Protein AF-A0A2M7K5R5-F1 (afdb_monomer_lite)

Radius of gyration: 15.77 Å; chains: 1; bounding box: 29×31×38 Å

Structure (mmCIF, N/CA/C/O backbone):
data_AF-A0A2M7K5R5-F1
#
_entry.id   AF-A0A2M7K5R5-F1
#
loop_
_atom_site.group_PDB
_atom_site.id
_atom_site.type_symbol
_atom_site.label_atom_id
_atom_site.label_alt_id
_atom_site.label_comp_id
_atom_site.label_asym_id
_atom_site.label_entity_id
_atom_site.label_seq_id
_atom_site.pdbx_PDB_ins_code
_atom_site.Cartn_x
_atom_site.Cartn_y
_atom_site.Cartn_z
_atom_site.occupancy
_atom_site.B_iso_or_equiv
_atom_site.auth_seq_id
_atom_site.auth_comp_id
_atom_site.auth_asym_id
_atom_site.auth_atom_id
_atom_site.pdbx_PDB_model_num
ATOM 1 N N . PRO A 1 1 ? -17.807 -11.595 -3.867 1.00 55.66 1 PRO A N 1
ATOM 2 C CA . PRO A 1 1 ? -18.003 -12.551 -4.992 1.00 55.66 1 PRO A CA 1
ATOM 3 C C . PRO A 1 1 ? -17.483 -13.960 -4.646 1.00 55.66 1 PRO A C 1
ATOM 5 O O . PRO A 1 1 ? -16.484 -14.047 -3.935 1.00 55.66 1 PRO A O 1
ATOM 8 N N . PRO A 1 2 ? -18.104 -15.051 -5.135 1.00 68.06 2 PRO A N 1
ATOM 9 C CA . PRO A 1 2 ? -17.745 -16.429 -4.770 1.00 68.06 2 PRO A CA 1
ATOM 10 C C . PRO A 1 2 ? -16.253 -16.756 -4.945 1.00 68.06 2 PRO A C 1
ATOM 12 O O . PRO A 1 2 ? -15.647 -17.346 -4.061 1.00 68.06 2 PRO A O 1
ATOM 15 N N . ARG A 1 3 ? -15.618 -16.265 -6.021 1.00 69.31 3 ARG A N 1
ATOM 16 C CA . ARG A 1 3 ? -14.180 -16.473 -6.297 1.00 69.31 3 ARG A CA 1
ATOM 17 C C . ARG A 1 3 ? -13.237 -15.834 -5.273 1.00 69.31 3 ARG A C 1
ATOM 19 O O . ARG A 1 3 ? -12.177 -16.388 -5.008 1.00 69.31 3 ARG A O 1
ATOM 26 N N . TYR A 1 4 ? -13.623 -14.709 -4.669 1.00 68.69 4 TYR A N 1
ATOM 27 C CA . TYR A 1 4 ? -12.808 -14.056 -3.639 1.00 68.69 4 TYR A CA 1
ATOM 28 C C . TYR A 1 4 ? -12.697 -14.925 -2.383 1.00 68.69 4 TYR A C 1
ATOM 30 O O . TYR A 1 4 ? -11.610 -15.058 -1.833 1.00 68.69 4 TYR A O 1
ATOM 38 N N . ARG A 1 5 ? -13.791 -15.593 -1.984 1.00 76.44 5 ARG A N 1
ATOM 39 C CA . ARG A 1 5 ? -13.800 -16.480 -0.809 1.00 76.44 5 ARG A CA 1
ATOM 40 C C . ARG A 1 5 ? -12.822 -17.651 -0.950 1.00 76.44 5 ARG A C 1
ATOM 42 O O . ARG A 1 5 ? -12.254 -18.068 0.047 1.00 76.44 5 ARG A O 1
ATOM 49 N N . TYR A 1 6 ? -12.592 -18.138 -2.171 1.00 80.88 6 TYR A N 1
ATOM 50 C CA . TYR A 1 6 ? -11.602 -19.187 -2.434 1.00 80.88 6 TYR A CA 1
ATOM 51 C C . TYR A 1 6 ? -10.163 -18.665 -2.468 1.00 80.88 6 TYR A C 1
ATOM 53 O O . TYR A 1 6 ? -9.258 -19.377 -2.059 1.00 80.88 6 TYR A O 1
ATOM 61 N N . MET A 1 7 ? -9.936 -17.441 -2.954 1.00 78.94 7 MET A N 1
ATOM 62 C CA . MET A 1 7 ? -8.589 -16.864 -3.060 1.00 78.94 7 MET A CA 1
ATOM 63 C C . MET A 1 7 ? -8.071 -16.344 -1.715 1.00 78.94 7 MET A C 1
ATOM 65 O O . MET A 1 7 ? -6.880 -16.438 -1.434 1.00 78.94 7 MET A O 1
ATOM 69 N N . PHE A 1 8 ? -8.969 -15.820 -0.881 1.00 82.25 8 PHE A N 1
ATOM 70 C CA . PHE A 1 8 ? -8.634 -15.131 0.362 1.00 82.25 8 PHE A CA 1
ATOM 71 C C . PHE A 1 8 ? -7.764 -15.954 1.337 1.00 82.25 8 PHE A C 1
ATOM 73 O O . PHE A 1 8 ? -6.746 -15.421 1.777 1.00 82.25 8 PHE A O 1
ATOM 80 N N . PRO A 1 9 ? -8.037 -17.248 1.615 1.00 86.19 9 PRO A N 1
ATOM 81 C CA . PRO A 1 9 ? -7.161 -18.054 2.470 1.00 86.19 9 PRO A CA 1
ATOM 82 C C . PRO A 1 9 ? -5.722 -18.149 1.948 1.00 86.19 9 PRO A C 1
ATOM 84 O O . PRO A 1 9 ? -4.776 -18.054 2.724 1.00 86.19 9 PRO A O 1
ATOM 87 N N . PHE A 1 10 ? -5.533 -18.266 0.630 1.00 86.31 10 PHE A N 1
ATOM 88 C CA . PHE A 1 10 ? -4.198 -18.319 0.027 1.00 86.31 10 PHE A CA 1
ATOM 89 C C . PHE A 1 10 ? -3.469 -16.975 0.087 1.00 86.31 10 PHE A C 1
ATOM 91 O O . PHE A 1 10 ? -2.242 -16.958 0.169 1.00 86.31 10 PHE A O 1
ATOM 98 N N . MET A 1 11 ? -4.205 -15.858 0.073 1.00 83.56 11 MET A N 1
ATOM 99 C CA . MET A 1 11 ? -3.618 -14.530 0.277 1.00 83.56 11 MET A CA 1
ATOM 100 C C . MET A 1 11 ? -3.046 -14.383 1.687 1.00 83.56 11 MET A C 1
ATOM 102 O O . MET A 1 11 ? -1.979 -13.795 1.843 1.00 83.56 11 MET A O 1
ATOM 106 N N . ILE A 1 12 ? -3.745 -14.930 2.689 1.00 85.31 12 ILE A N 1
ATOM 107 C CA . ILE A 1 12 ? -3.300 -14.931 4.088 1.00 85.31 12 ILE A CA 1
ATOM 108 C C . ILE A 1 12 ? -2.091 -15.852 4.254 1.00 85.31 12 ILE A C 1
ATOM 110 O O . ILE A 1 12 ? -1.045 -15.408 4.710 1.00 85.31 12 ILE A O 1
ATOM 114 N N . VAL A 1 13 ? -2.209 -17.120 3.843 1.00 86.38 13 VAL A N 1
ATOM 115 C CA . VAL A 1 13 ? -1.129 -18.116 3.991 1.00 86.38 13 VAL A CA 1
ATOM 116 C C . VAL A 1 13 ? 0.135 -17.693 3.242 1.00 86.38 13 VAL A C 1
ATOM 118 O O . VAL A 1 13 ? 1.243 -17.930 3.710 1.00 86.38 13 VAL A O 1
ATOM 121 N N . GLY A 1 14 ? -0.021 -17.062 2.078 1.00 83.00 14 GLY A N 1
ATOM 122 C CA . GLY A 1 14 ? 1.097 -16.574 1.280 1.00 83.00 14 GLY A CA 1
ATOM 123 C C . GLY A 1 14 ? 1.634 -15.201 1.687 1.00 83.00 14 GLY A C 1
ATOM 12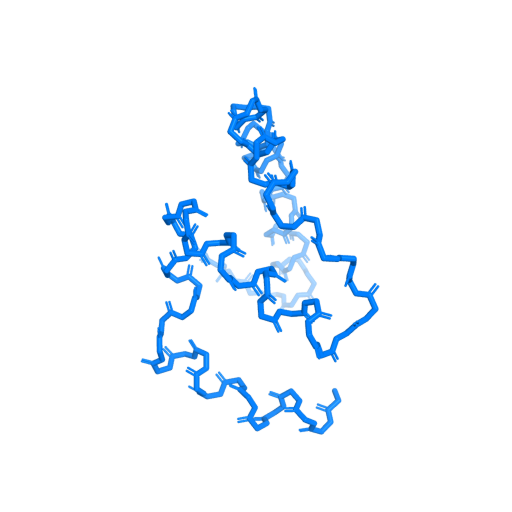4 O O . GLY A 1 14 ? 2.484 -14.692 0.960 1.00 83.00 14 GLY A O 1
ATOM 125 N N . ASP A 1 15 ? 1.106 -14.581 2.749 1.00 83.75 15 ASP A N 1
ATOM 126 C CA . ASP A 1 15 ? 1.435 -13.219 3.195 1.00 83.75 15 ASP A CA 1
ATOM 127 C C . ASP A 1 15 ? 1.484 -12.202 2.040 1.00 83.75 15 ASP A C 1
ATOM 129 O O . ASP A 1 15 ? 2.450 -11.461 1.837 1.00 83.75 15 ASP A O 1
ATOM 133 N N . TRP A 1 16 ? 0.444 -12.198 1.200 1.00 85.50 16 TRP A N 1
ATOM 134 C CA . TRP A 1 16 ? 0.452 -11.358 -0.001 1.00 85.50 16 TRP A CA 1
ATOM 135 C C . TRP A 1 16 ? 0.526 -9.880 0.376 1.00 85.50 16 TRP A C 1
ATOM 137 O O . TRP A 1 16 ? 1.294 -9.141 -0.233 1.00 85.50 16 TRP A O 1
ATOM 147 N N . LEU A 1 17 ? -0.209 -9.473 1.415 1.00 83.19 17 LEU A N 1
ATOM 148 C CA . LEU A 1 17 ? -0.185 -8.100 1.914 1.00 83.19 17 LEU A CA 1
ATOM 149 C C . LEU A 1 17 ? 1.188 -7.731 2.490 1.00 83.19 17 LEU A C 1
ATOM 151 O O . LEU A 1 17 ? 1.721 -6.684 2.129 1.00 83.19 17 LEU A O 1
ATOM 155 N N . GLY A 1 18 ? 1.808 -8.593 3.303 1.00 84.38 18 GLY A N 1
ATOM 156 C CA . GLY A 1 18 ? 3.153 -8.341 3.820 1.00 84.38 18 GLY A CA 1
ATOM 157 C C . GLY A 1 18 ? 4.216 -8.325 2.724 1.00 84.38 18 GLY A C 1
ATOM 158 O O . GLY A 1 18 ? 5.212 -7.610 2.845 1.00 84.38 18 GLY A O 1
ATOM 159 N N . SER A 1 19 ? 3.994 -9.023 1.606 1.00 86.06 19 SER A N 1
ATOM 160 C CA . SER A 1 19 ? 4.888 -8.964 0.447 1.00 86.06 19 SER A CA 1
ATOM 161 C C . SER A 1 19 ? 4.878 -7.601 -0.257 1.00 86.06 19 SER A C 1
ATOM 163 O O . SER A 1 19 ? 5.902 -7.219 -0.825 1.00 86.06 19 SER A O 1
ATOM 165 N N . TYR A 1 20 ? 3.784 -6.833 -0.171 1.00 83.69 20 TYR A N 1
ATOM 166 C CA . TYR A 1 20 ? 3.639 -5.531 -0.842 1.00 83.69 20 TYR A CA 1
ATOM 167 C C . TYR A 1 20 ? 4.520 -4.426 -0.251 1.00 83.69 20 TYR A C 1
ATOM 169 O O . TYR A 1 20 ? 4.721 -3.397 -0.893 1.00 83.69 20 TYR A O 1
ATOM 177 N N . LYS A 1 21 ? 5.135 -4.657 0.918 1.00 86.06 21 LYS A N 1
ATOM 178 C CA . LYS A 1 21 ? 6.190 -3.776 1.450 1.00 86.06 21 LYS A CA 1
ATOM 179 C C . LYS A 1 21 ? 7.403 -3.673 0.517 1.00 86.06 21 LYS A C 1
ATOM 181 O O . LYS A 1 21 ? 8.211 -2.762 0.641 1.00 86.06 21 LYS A O 1
ATOM 186 N N . ILE A 1 22 ? 7.562 -4.632 -0.398 1.00 90.88 22 ILE A N 1
ATOM 187 C CA . ILE A 1 22 ? 8.619 -4.641 -1.405 1.00 90.88 22 ILE A CA 1
ATOM 188 C C . ILE A 1 22 ? 8.016 -4.162 -2.726 1.00 90.88 22 ILE A C 1
ATOM 190 O O . ILE A 1 22 ? 7.211 -4.868 -3.331 1.00 90.88 22 ILE A O 1
ATOM 194 N N . ILE A 1 23 ? 8.470 -3.012 -3.231 1.00 88.81 23 ILE A N 1
ATOM 195 C CA . ILE A 1 23 ? 7.953 -2.388 -4.466 1.00 88.81 23 ILE A CA 1
ATOM 196 C C . ILE A 1 23 ? 7.917 -3.369 -5.652 1.00 88.81 23 ILE A C 1
ATOM 198 O O . ILE A 1 23 ? 6.915 -3.462 -6.357 1.00 88.81 23 ILE A O 1
ATOM 202 N N . ASN A 1 24 ? 8.962 -4.181 -5.832 1.00 88.44 24 ASN A N 1
ATOM 203 C CA . ASN A 1 24 ? 9.013 -5.178 -6.910 1.00 88.44 24 ASN A CA 1
ATOM 204 C C . ASN A 1 24 ? 7.966 -6.298 -6.757 1.00 88.44 24 ASN A C 1
ATOM 206 O O . ASN A 1 24 ? 7.533 -6.887 -7.743 1.00 88.44 24 ASN A O 1
ATOM 210 N N . LYS A 1 25 ? 7.549 -6.624 -5.528 1.00 88.69 25 LYS A N 1
ATOM 211 C CA . LYS A 1 25 ? 6.466 -7.590 -5.289 1.00 88.69 25 LYS A CA 1
ATOM 212 C C . LYS A 1 25 ? 5.102 -6.969 -5.587 1.00 88.69 25 LYS A C 1
ATOM 214 O O . LYS A 1 25 ? 4.238 -7.666 -6.116 1.00 88.69 25 LYS A O 1
ATOM 219 N N . THR A 1 26 ? 4.938 -5.675 -5.322 1.00 88.38 26 THR A N 1
ATOM 220 C CA . THR A 1 26 ? 3.751 -4.901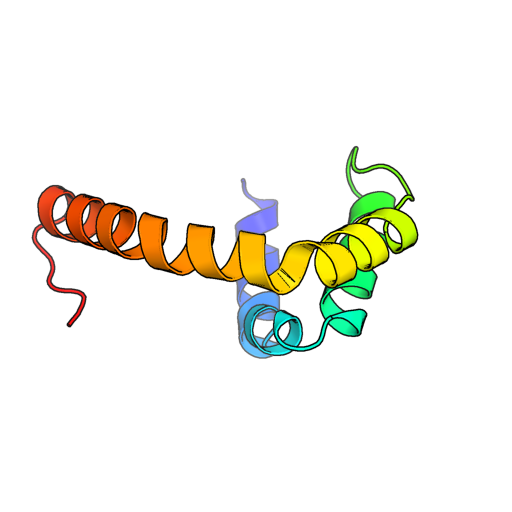 -5.711 1.00 88.38 26 THR A CA 1
ATOM 221 C C . THR A 1 26 ? 3.619 -4.816 -7.232 1.00 88.38 26 THR A C 1
ATOM 223 O O . THR A 1 26 ? 2.554 -5.120 -7.767 1.00 88.38 26 THR A O 1
ATOM 226 N N . GLU A 1 27 ? 4.705 -4.519 -7.952 1.00 92.88 27 GLU A N 1
ATOM 227 C CA . GLU A 1 27 ? 4.736 -4.558 -9.424 1.00 92.88 27 GLU A CA 1
ATOM 228 C C . GLU A 1 27 ? 4.347 -5.945 -9.957 1.00 92.88 27 GLU A C 1
ATOM 230 O O . GLU A 1 27 ? 3.453 -6.058 -10.798 1.00 92.88 27 GLU A O 1
ATOM 235 N N . LEU A 1 28 ? 4.924 -7.013 -9.394 1.00 89.81 28 LEU A N 1
ATOM 236 C CA . LEU A 1 28 ? 4.606 -8.385 -9.787 1.00 89.81 28 LEU A CA 1
ATOM 237 C C . LEU A 1 28 ? 3.124 -8.726 -9.564 1.00 89.81 28 LEU A C 1
ATOM 239 O O . LEU A 1 28 ? 2.528 -9.452 -10.365 1.00 89.81 28 LEU A O 1
ATOM 243 N N . ALA A 1 29 ? 2.519 -8.232 -8.482 1.00 88.19 29 ALA A N 1
ATOM 244 C CA . ALA A 1 29 ? 1.096 -8.412 -8.222 1.00 88.19 29 ALA A CA 1
ATOM 245 C C . ALA A 1 29 ? 0.243 -7.716 -9.296 1.00 88.19 29 ALA A C 1
ATOM 247 O O . ALA A 1 29 ? -0.640 -8.358 -9.871 1.00 88.19 29 ALA A O 1
ATOM 248 N N . LEU A 1 30 ? 0.563 -6.464 -9.644 1.00 89.62 30 LEU A N 1
ATOM 249 C CA . LEU A 1 30 ? -0.103 -5.722 -10.721 1.00 89.62 30 LEU A CA 1
ATOM 250 C C . LEU A 1 30 ? 0.054 -6.429 -12.078 1.00 89.62 30 LEU A C 1
ATOM 252 O O . LEU A 1 30 ? -0.929 -6.625 -12.792 1.00 89.62 30 LEU A O 1
ATOM 256 N N . SER A 1 31 ? 1.256 -6.915 -12.389 1.00 91.50 31 SER A N 1
ATOM 257 C CA . SER A 1 31 ? 1.547 -7.693 -13.602 1.00 91.50 31 SER A CA 1
ATOM 258 C C . SER A 1 31 ? 0.752 -9.007 -13.673 1.00 91.50 31 SER A C 1
ATOM 260 O O . SER A 1 31 ? 0.311 -9.447 -14.735 1.00 91.50 31 SER A O 1
ATOM 262 N N . ARG A 1 32 ? 0.523 -9.672 -12.535 1.00 89.19 32 ARG A N 1
ATOM 263 C CA . ARG A 1 32 ? -0.322 -10.878 -12.472 1.00 89.19 32 ARG A CA 1
ATOM 264 C C . ARG A 1 32 ? -1.806 -10.553 -12.608 1.00 89.19 32 ARG A C 1
ATOM 266 O O . ARG A 1 32 ? -2.544 -11.364 -13.170 1.00 89.19 32 ARG A O 1
ATOM 273 N N . MET A 1 33 ? -2.238 -9.406 -12.089 1.00 86.44 33 MET A N 1
ATOM 274 C CA . MET A 1 33 ? -3.621 -8.948 -12.179 1.00 86.44 33 MET A CA 1
ATOM 275 C C . MET A 1 33 ? -4.001 -8.554 -13.604 1.00 86.44 33 MET A C 1
ATOM 277 O O . MET A 1 33 ? -5.060 -8.982 -14.053 1.00 86.44 33 MET A O 1
ATOM 281 N N . SER A 1 34 ? -3.139 -7.846 -14.339 1.00 91.25 34 SER A N 1
ATOM 282 C CA . SER A 1 34 ? -3.405 -7.454 -15.736 1.00 91.25 34 SER A CA 1
ATOM 283 C C . SER A 1 34 ? -3.669 -8.645 -16.661 1.00 91.25 34 SER A C 1
ATOM 285 O O . SER A 1 34 ? -4.434 -8.549 -17.612 1.00 91.25 34 SER A O 1
ATOM 287 N N . LYS A 1 35 ? -3.132 -9.826 -16.332 1.00 89.38 35 LYS A N 1
ATOM 288 C CA . LYS A 1 35 ? -3.409 -11.080 -17.057 1.00 89.38 35 LYS A CA 1
ATOM 289 C C . LYS A 1 35 ? -4.811 -11.651 -16.817 1.00 89.38 35 LYS A C 1
ATOM 291 O O . LYS A 1 35 ? -5.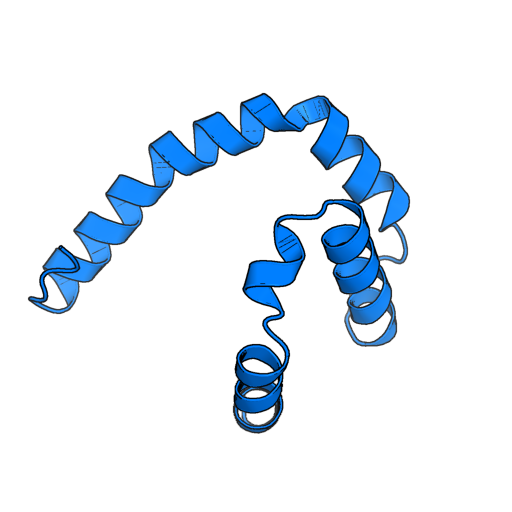195 -12.610 -17.482 1.00 89.38 35 LYS A O 1
ATOM 296 N N . ARG A 1 36 ? -5.535 -11.171 -15.803 1.00 86.44 36 ARG A N 1
ATOM 297 C CA . ARG A 1 36 ? -6.784 -11.780 -15.305 1.00 86.44 36 ARG A CA 1
ATOM 298 C C . ARG A 1 36 ? -7.925 -10.779 -15.113 1.00 86.44 36 ARG A C 1
ATOM 300 O O . ARG A 1 36 ? -9.032 -11.203 -14.786 1.00 86.44 36 ARG A O 1
ATOM 307 N N . THR A 1 37 ? -7.670 -9.485 -15.275 1.00 85.81 37 THR A N 1
ATOM 308 C CA . THR A 1 37 ? -8.637 -8.396 -15.084 1.00 85.81 37 THR A CA 1
ATOM 309 C C . THR A 1 37 ? -8.531 -7.385 -16.226 1.00 85.81 37 THR A C 1
ATOM 311 O O . THR A 1 37 ? -7.722 -7.545 -17.131 1.00 85.81 37 THR A O 1
ATOM 314 N N . SER A 1 38 ? -9.340 -6.325 -16.184 1.00 90.06 38 SER A N 1
ATOM 315 C CA . SER A 1 38 ? -9.258 -5.195 -17.118 1.00 90.06 38 SER A CA 1
ATOM 316 C C . SER A 1 38 ? -8.083 -4.243 -16.842 1.00 90.06 38 SER A C 1
ATOM 318 O O . SER A 1 38 ? -8.020 -3.173 -17.442 1.00 90.06 38 SER A O 1
ATOM 320 N N . LEU A 1 39 ? -7.193 -4.575 -15.900 1.00 89.25 39 LEU A N 1
ATOM 321 C CA . LEU A 1 39 ? -6.031 -3.750 -15.583 1.00 89.25 39 LEU A CA 1
ATOM 322 C C . LEU A 1 39 ? -5.062 -3.744 -16.784 1.00 89.25 39 LEU A C 1
ATOM 324 O O . LEU A 1 39 ? -4.738 -4.821 -17.289 1.00 89.25 39 LEU A O 1
ATOM 328 N N . PRO A 1 40 ? -4.573 -2.575 -17.234 1.00 90.19 40 PRO A N 1
ATOM 329 C CA . PRO A 1 40 ? -3.645 -2.509 -18.357 1.00 90.19 40 PRO A CA 1
ATOM 330 C C . PRO A 1 40 ? -2.285 -3.150 -18.009 1.00 90.19 40 PRO A C 1
ATOM 332 O O . PRO A 1 40 ? -1.898 -3.179 -16.835 1.00 90.19 40 PRO A O 1
ATOM 335 N N . PRO A 1 41 ? -1.526 -3.652 -19.003 1.00 89.81 41 PRO A N 1
ATOM 336 C CA . PRO A 1 41 ? -0.217 -4.283 -18.808 1.00 89.81 41 PRO A CA 1
ATOM 337 C C . PRO A 1 41 ? 0.914 -3.263 -18.552 1.00 89.81 41 PRO A C 1
ATOM 339 O O . PRO A 1 41 ? 2.026 -3.423 -19.039 1.00 89.81 41 PRO A O 1
ATOM 342 N N . GLU A 1 42 ? 0.640 -2.234 -17.750 1.00 93.25 42 GLU A N 1
ATOM 343 C CA . GLU A 1 42 ? 1.513 -1.076 -17.501 1.00 93.25 42 GLU A CA 1
ATOM 344 C C . GLU A 1 42 ? 2.105 -1.101 -16.078 1.00 93.25 42 GLU A C 1
ATOM 346 O O . GLU A 1 42 ? 2.276 -0.072 -15.422 1.00 93.25 42 GLU A O 1
ATOM 351 N N . SER A 1 43 ? 2.399 -2.296 -15.552 1.00 89.69 43 SER A N 1
ATOM 352 C CA . SER A 1 43 ? 2.892 -2.467 -14.175 1.00 89.69 43 SER A CA 1
ATOM 353 C C . SER A 1 43 ? 4.230 -1.759 -13.936 1.00 89.69 43 SER A C 1
ATOM 355 O O . SER A 1 43 ? 4.442 -1.202 -12.860 1.00 89.69 43 SER A O 1
ATOM 357 N N . ASN A 1 44 ? 5.092 -1.690 -14.955 1.00 91.00 44 ASN A N 1
ATOM 358 C CA . ASN A 1 44 ? 6.335 -0.920 -14.903 1.00 91.00 44 ASN A CA 1
ATOM 359 C C . ASN A 1 44 ? 6.075 0.579 -14.731 1.00 91.00 44 ASN A C 1
ATOM 361 O O . ASN A 1 44 ? 6.679 1.198 -13.861 1.00 91.00 44 ASN A O 1
ATOM 365 N N . PHE A 1 45 ? 5.147 1.150 -15.504 1.00 93.38 45 PHE A N 1
ATOM 366 C CA . PHE A 1 45 ? 4.773 2.558 -15.368 1.00 93.38 45 PHE A CA 1
ATOM 367 C C . PHE A 1 45 ? 4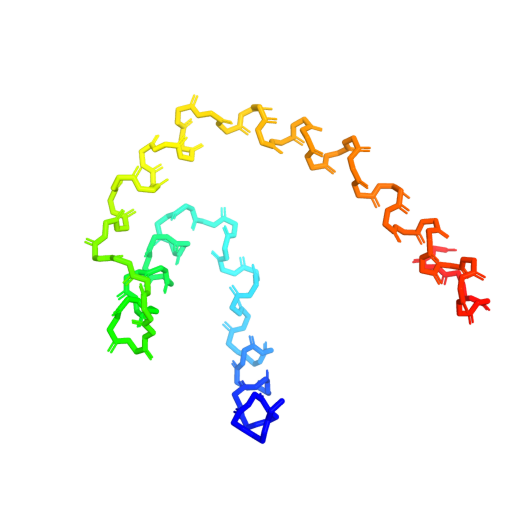.198 2.853 -13.975 1.00 93.38 45 PHE A C 1
ATOM 369 O O . PHE A 1 45 ? 4.567 3.844 -13.341 1.00 93.38 45 PHE A O 1
ATOM 376 N N . ALA A 1 46 ? 3.353 1.957 -13.454 1.00 91.12 46 ALA A N 1
ATOM 377 C CA . ALA A 1 46 ? 2.813 2.073 -12.102 1.00 91.12 46 ALA A CA 1
ATOM 378 C C . ALA A 1 46 ? 3.915 2.027 -11.029 1.00 91.12 46 ALA A C 1
ATOM 380 O O . ALA A 1 46 ? 3.886 2.814 -10.085 1.00 91.12 46 ALA A O 1
ATOM 381 N N . LYS A 1 47 ? 4.912 1.147 -11.190 1.00 93.19 47 LYS A N 1
ATOM 382 C CA . LYS A 1 47 ? 6.074 1.047 -10.296 1.00 93.19 47 LYS A CA 1
ATOM 383 C C . LYS A 1 47 ? 6.893 2.342 -10.288 1.00 93.19 47 LYS A C 1
ATOM 385 O O . LYS A 1 47 ? 7.192 2.852 -9.213 1.00 93.19 47 LYS A O 1
ATOM 390 N N . GLU A 1 48 ? 7.233 2.886 -11.456 1.00 95.62 48 GLU A N 1
ATOM 391 C CA . GLU A 1 48 ? 7.997 4.143 -11.546 1.00 95.62 48 GLU A CA 1
ATOM 392 C C . GLU A 1 48 ? 7.215 5.328 -10.959 1.00 95.62 48 GLU A C 1
ATOM 394 O O . GLU A 1 48 ? 7.771 6.143 -10.221 1.00 95.62 48 GLU A O 1
ATOM 399 N N . THR A 1 49 ? 5.903 5.385 -11.209 1.00 94.75 49 THR A N 1
ATOM 400 C CA . THR A 1 49 ? 5.012 6.392 -10.612 1.00 94.75 49 THR A CA 1
ATOM 401 C C . THR A 1 49 ? 4.984 6.286 -9.086 1.00 94.75 49 THR A C 1
ATOM 403 O O . THR A 1 49 ? 5.085 7.309 -8.404 1.00 94.75 49 THR A O 1
ATOM 406 N N . LEU A 1 50 ? 4.892 5.064 -8.546 1.00 92.44 50 LEU A N 1
ATOM 407 C CA . LEU A 1 50 ? 4.922 4.802 -7.106 1.00 92.44 50 LEU A CA 1
ATOM 408 C C . LEU A 1 50 ? 6.246 5.243 -6.477 1.00 92.44 50 LEU A C 1
ATOM 410 O O . LEU A 1 50 ? 6.221 5.901 -5.445 1.00 92.44 50 LEU A O 1
ATOM 414 N N . ILE A 1 51 ? 7.385 4.914 -7.094 1.00 94.62 51 ILE A N 1
ATOM 415 C CA . ILE A 1 51 ? 8.711 5.314 -6.594 1.00 94.62 51 ILE A CA 1
ATOM 416 C C . ILE A 1 51 ? 8.851 6.839 -6.612 1.00 94.62 51 ILE A C 1
ATOM 418 O O . ILE A 1 51 ? 9.253 7.433 -5.616 1.00 94.62 51 ILE A O 1
ATOM 422 N N . THR A 1 52 ? 8.478 7.473 -7.725 1.00 97.69 52 THR A N 1
ATOM 423 C CA . THR A 1 52 ? 8.611 8.926 -7.916 1.00 97.69 52 THR A CA 1
ATOM 424 C C . THR A 1 52 ? 7.794 9.714 -6.892 1.00 97.69 52 THR A C 1
ATOM 426 O O . THR A 1 52 ? 8.223 10.770 -6.437 1.00 97.69 52 THR A O 1
ATOM 429 N N . ASN A 1 53 ? 6.630 9.191 -6.502 1.00 96.62 53 ASN A N 1
ATOM 430 C CA . ASN A 1 53 ? 5.684 9.873 -5.621 1.00 96.62 53 ASN A CA 1
ATOM 431 C C . ASN A 1 53 ? 5.536 9.179 -4.259 1.00 96.62 53 ASN A C 1
ATOM 433 O O . ASN A 1 53 ? 4.529 9.384 -3.584 1.00 96.62 53 ASN A O 1
ATOM 437 N N . TYR A 1 54 ? 6.506 8.357 -3.843 1.00 93.56 54 TYR A N 1
ATOM 438 C CA . TYR A 1 54 ? 6.353 7.507 -2.657 1.00 93.56 54 TYR A CA 1
ATOM 439 C C . TYR A 1 54 ? 5.989 8.320 -1.409 1.00 93.56 54 TYR A C 1
ATOM 441 O O . TYR A 1 54 ? 4.982 8.039 -0.769 1.00 93.56 54 TYR A O 1
ATOM 449 N N . ASN A 1 55 ? 6.735 9.395 -1.136 1.00 96.69 55 ASN A N 1
ATOM 450 C CA . ASN A 1 55 ? 6.489 10.272 0.014 1.00 96.69 55 ASN A CA 1
ATOM 451 C C . ASN A 1 55 ? 5.104 10.939 -0.037 1.00 96.69 55 ASN A C 1
ATOM 453 O O . ASN A 1 55 ? 4.484 11.165 0.995 1.00 96.69 55 ASN A O 1
ATOM 457 N N . LEU A 1 56 ? 4.600 11.253 -1.236 1.00 97.00 56 LEU A N 1
ATOM 458 C CA . LEU A 1 56 ? 3.267 11.833 -1.398 1.00 97.00 56 LEU A CA 1
ATOM 459 C C . LEU A 1 56 ? 2.184 10.821 -1.009 1.00 97.00 56 LEU A C 1
ATOM 461 O O . LEU A 1 56 ? 1.278 11.150 -0.247 1.00 97.00 56 LEU A O 1
ATOM 465 N N . TYR A 1 57 ? 2.292 9.589 -1.511 1.00 93.94 57 TYR A N 1
ATOM 466 C CA . TYR A 1 57 ? 1.359 8.519 -1.166 1.0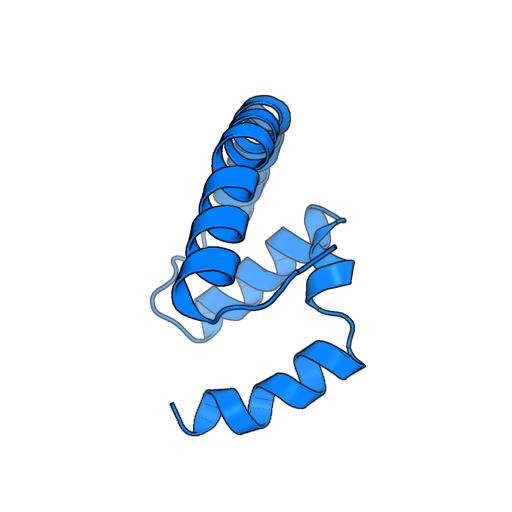0 93.94 57 TYR A CA 1
ATOM 467 C C . TYR A 1 57 ? 1.448 8.125 0.306 1.00 93.94 57 TYR A C 1
ATOM 469 O O . TYR A 1 57 ? 0.422 7.831 0.912 1.00 93.94 57 TYR A O 1
ATOM 477 N N . GLU A 1 58 ? 2.649 8.140 0.881 1.00 94.44 58 GLU A N 1
ATOM 478 C CA . GLU A 1 58 ? 2.870 7.889 2.303 1.00 94.44 58 GLU A CA 1
ATOM 479 C C . GLU A 1 58 ? 2.163 8.938 3.168 1.00 94.44 58 GLU A C 1
ATOM 481 O O . GLU A 1 58 ? 1.395 8.573 4.056 1.00 94.44 58 GLU A O 1
ATOM 486 N N . ASN A 1 59 ? 2.327 10.226 2.854 1.00 97.44 59 ASN A N 1
ATOM 487 C CA . ASN A 1 59 ? 1.622 11.300 3.555 1.00 97.44 59 ASN A CA 1
ATOM 488 C C . ASN A 1 59 ? 0.103 11.133 3.440 1.00 97.44 59 ASN A C 1
ATOM 490 O O . ASN A 1 59 ? -0.591 11.110 4.450 1.00 97.44 59 ASN A O 1
ATOM 494 N N . TYR A 1 60 ? -0.414 10.904 2.229 1.00 96.56 60 TYR A N 1
ATOM 495 C CA . TYR A 1 60 ? -1.845 10.656 2.037 1.00 96.56 60 TYR A CA 1
ATOM 496 C C . TYR A 1 60 ? -2.352 9.444 2.815 1.00 96.56 60 TYR A C 1
ATOM 498 O O . TYR A 1 60 ? -3.472 9.466 3.321 1.00 96.56 60 TYR A O 1
ATOM 506 N N . PHE A 1 61 ? -1.548 8.387 2.924 1.00 94.56 61 PHE A N 1
ATOM 507 C CA . PHE A 1 61 ? -1.906 7.216 3.708 1.00 94.56 61 PHE A CA 1
ATOM 508 C C . PHE A 1 61 ? -2.027 7.563 5.194 1.00 94.56 61 PHE A C 1
ATOM 510 O O . PHE A 1 61 ? -3.047 7.242 5.805 1.00 94.56 61 PHE A O 1
ATOM 517 N N . PHE A 1 62 ? -1.031 8.240 5.767 1.00 96.12 62 PHE A N 1
ATOM 518 C CA . PHE A 1 62 ? -1.053 8.618 7.181 1.00 96.12 62 PHE A CA 1
ATOM 519 C C . PHE A 1 62 ? -2.100 9.689 7.508 1.00 96.12 62 PHE A C 1
ATOM 521 O O . PHE A 1 62 ? -2.645 9.666 8.609 1.00 96.12 62 PHE A O 1
ATOM 528 N N . ASP A 1 63 ? -2.459 10.544 6.550 1.00 96.44 63 ASP A N 1
ATOM 529 C CA . ASP A 1 63 ? -3.535 11.528 6.702 1.00 96.44 63 ASP A CA 1
ATOM 530 C C . ASP A 1 63 ? -4.933 10.884 6.624 1.00 96.44 63 ASP A C 1
ATOM 532 O O . ASP A 1 63 ? -5.877 11.311 7.298 1.00 96.44 63 ASP A O 1
ATOM 536 N N . PHE A 1 64 ? -5.096 9.850 5.792 1.00 96.94 64 PHE A N 1
ATOM 537 C CA . PHE A 1 64 ? -6.398 9.241 5.510 1.00 96.94 64 PHE A CA 1
ATOM 538 C C . PHE A 1 64 ? -6.747 8.062 6.422 1.00 96.94 64 PHE A C 1
ATOM 540 O O . PHE A 1 64 ? -7.901 7.914 6.829 1.00 96.94 64 PHE A O 1
ATOM 547 N N . MET A 1 65 ? -5.779 7.208 6.760 1.00 95.19 65 MET A N 1
ATOM 548 C CA . MET A 1 65 ? -6.042 5.993 7.537 1.00 95.19 65 MET A CA 1
ATOM 549 C C . MET A 1 65 ? -6.701 6.235 8.903 1.00 95.19 65 MET A C 1
ATOM 551 O O . MET A 1 65 ? -7.612 5.468 9.227 1.00 95.19 65 MET A O 1
ATOM 555 N N . PRO A 1 66 ? -6.343 7.281 9.678 1.00 95.88 66 PRO A N 1
ATOM 556 C CA . PRO A 1 66 ? -7.041 7.607 10.922 1.00 95.88 66 PRO A CA 1
ATOM 557 C C . PRO A 1 66 ? -8.548 7.820 10.731 1.00 95.88 66 PRO A C 1
ATOM 559 O O . PRO A 1 66 ? -9.341 7.375 11.553 1.00 95.88 66 PRO A O 1
ATOM 562 N N . GLN A 1 67 ? -8.955 8.415 9.607 1.00 95.88 67 GLN A N 1
ATOM 563 C CA . GLN A 1 67 ? -10.366 8.677 9.303 1.00 95.88 67 GLN A CA 1
ATOM 564 C C . GLN A 1 67 ? -11.128 7.379 9.001 1.00 95.88 67 GLN A C 1
ATOM 566 O O . GLN A 1 67 ? -12.280 7.210 9.399 1.00 95.88 67 GLN A O 1
ATOM 571 N N . ILE A 1 68 ? -10.484 6.430 8.310 1.00 94.81 68 ILE A N 1
ATOM 572 C CA . ILE A 1 68 ? -11.067 5.107 8.049 1.00 94.81 68 ILE A CA 1
ATOM 573 C C . ILE A 1 68 ? -11.256 4.331 9.346 1.00 94.81 68 ILE A C 1
ATOM 575 O O . ILE A 1 68 ? -12.309 3.727 9.542 1.00 94.81 68 IL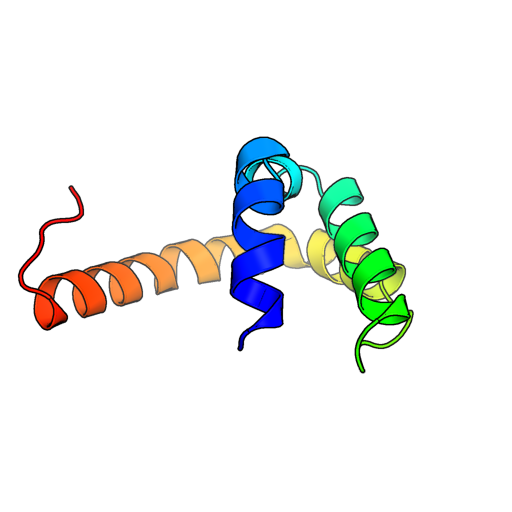E A O 1
ATOM 579 N N . ILE A 1 69 ? -10.246 4.348 10.213 1.00 94.31 69 ILE A N 1
ATOM 580 C CA . ILE A 1 69 ? -10.307 3.731 11.535 1.00 94.31 69 ILE A CA 1
ATOM 581 C C . ILE A 1 69 ? -11.495 4.297 12.308 1.00 94.31 69 ILE A C 1
ATOM 583 O O . ILE A 1 69 ? -12.381 3.532 12.675 1.00 94.31 69 ILE A O 1
ATOM 587 N N . GLU A 1 70 ? -11.556 5.621 12.471 1.00 95.31 70 GLU A N 1
ATOM 588 C CA . GLU A 1 70 ? -12.619 6.297 13.217 1.00 95.31 70 GLU A CA 1
ATOM 589 C C . GLU A 1 70 ? -14.005 5.930 12.669 1.00 95.31 70 GLU A C 1
ATOM 591 O O . GLU A 1 70 ? -14.923 5.597 13.419 1.00 95.31 70 GLU A O 1
ATOM 596 N N . MET A 1 71 ? -14.162 5.920 11.344 1.00 95.44 71 MET A N 1
ATOM 597 C CA . MET A 1 71 ? -15.413 5.517 10.706 1.00 95.44 71 MET A CA 1
ATOM 598 C C . MET A 1 71 ? -15.792 4.063 11.038 1.00 95.44 71 MET A C 1
ATOM 600 O O . MET A 1 71 ? -16.967 3.780 11.278 1.00 95.44 71 MET A O 1
ATOM 604 N N . VAL A 1 72 ? -14.838 3.127 11.017 1.00 95.12 72 VAL A N 1
ATOM 605 C CA . VAL A 1 72 ? -15.097 1.711 11.326 1.00 95.12 72 VAL A CA 1
ATOM 606 C C . VAL A 1 72 ? -15.434 1.535 12.804 1.00 95.12 72 VAL A C 1
ATOM 608 O O . VAL A 1 72 ? -16.421 0.869 13.111 1.00 95.12 72 VAL A O 1
ATOM 611 N N . GLU A 1 73 ? -14.667 2.150 13.700 1.00 95.00 73 GLU A N 1
ATOM 612 C CA . GLU A 1 73 ? -14.913 2.099 15.143 1.00 95.00 73 GLU A CA 1
ATOM 613 C C . GLU A 1 73 ? -16.312 2.624 15.475 1.00 95.00 73 GLU A C 1
ATOM 615 O O . GLU A 1 73 ? -17.111 1.913 16.083 1.00 95.00 73 GLU A O 1
ATOM 620 N N . ASN A 1 74 ? -16.669 3.800 14.953 1.00 93.06 74 ASN A N 1
ATOM 621 C CA . ASN A 1 74 ? -17.983 4.407 15.170 1.00 93.06 74 ASN A CA 1
ATOM 622 C C . ASN A 1 74 ? -19.131 3.592 14.560 1.00 93.06 74 ASN A C 1
ATOM 624 O O . ASN A 1 74 ? -20.229 3.544 15.110 1.00 93.06 74 ASN A O 1
ATOM 628 N N . LYS A 1 75 ? -18.913 2.965 13.399 1.00 94.94 75 LYS A N 1
ATOM 629 C CA . LYS A 1 75 ? -19.965 2.216 12.699 1.00 94.94 75 LYS A CA 1
ATOM 630 C C . LYS A 1 75 ? -20.249 0.855 13.327 1.00 94.94 75 LYS A C 1
ATOM 632 O O . LYS A 1 75 ? -21.385 0.387 13.250 1.00 94.94 75 LYS A O 1
ATOM 637 N N . PHE A 1 76 ? -19.223 0.195 13.855 1.00 93.31 76 PHE A N 1
ATOM 638 C CA . PHE A 1 76 ? -19.327 -1.170 14.368 1.00 93.31 76 PHE A CA 1
ATOM 639 C C . PHE A 1 76 ? -19.252 -1.256 15.895 1.00 93.31 76 PHE A C 1
ATOM 641 O O . PHE A 1 76 ? -19.387 -2.358 16.417 1.00 93.31 76 PHE A O 1
ATOM 648 N N . ASP A 1 77 ? -19.080 -0.124 16.585 1.00 89.38 77 ASP A N 1
ATOM 649 C CA . ASP A 1 77 ? -18.929 -0.034 18.043 1.00 89.38 77 ASP A CA 1
ATOM 650 C C . ASP A 1 77 ? -17.816 -0.958 18.565 1.00 89.38 77 ASP A C 1
ATOM 652 O O . ASP A 1 77 ? -17.953 -1.698 19.538 1.00 89.38 77 ASP A O 1
ATOM 656 N N . ILE A 1 78 ? -16.694 -0.955 17.843 1.00 89.06 78 ILE A N 1
ATOM 657 C CA . ILE A 1 78 ? -15.487 -1.707 18.187 1.00 89.06 78 ILE A CA 1
ATOM 658 C C . ILE A 1 78 ? -14.334 -0.736 18.401 1.00 89.06 78 ILE A C 1
ATOM 660 O O . ILE A 1 78 ? -14.294 0.321 17.781 1.00 89.06 78 ILE A O 1
ATOM 664 N N . LYS A 1 79 ? -13.364 -1.121 19.231 1.00 84.00 79 LYS A N 1
ATOM 665 C CA . LYS A 1 79 ? -12.067 -0.443 19.307 1.00 84.00 79 LYS A CA 1
ATOM 666 C C . LYS A 1 79 ? -11.029 -1.261 18.565 1.00 84.00 79 LYS A C 1
ATOM 668 O O . LYS A 1 79 ? -10.899 -2.461 18.815 1.00 84.00 79 LYS A O 1
ATOM 673 N N . ILE A 1 80 ? -10.316 -0.621 17.647 1.00 80.00 80 ILE A N 1
ATOM 674 C CA . ILE A 1 80 ? -9.235 -1.244 16.877 1.00 80.00 80 ILE A CA 1
ATOM 675 C C . ILE A 1 80 ? -7.891 -1.115 17.631 1.00 80.00 80 ILE A C 1
ATOM 677 O O . ILE A 1 80 ? -6.913 -1.752 17.236 1.00 80.00 80 ILE A O 1
ATOM 681 N N . TYR A 1 81 ? -7.867 -0.419 18.780 1.00 63.53 81 TYR A N 1
ATOM 682 C CA . TYR A 1 81 ? -6.703 -0.259 19.667 1.00 63.53 81 TYR A CA 1
ATOM 683 C C . TYR A 1 81 ? -7.065 -0.335 21.153 1.00 63.53 81 TYR A C 1
ATOM 685 O O . TYR A 1 81 ? -8.103 0.246 21.553 1.00 63.53 81 TYR A O 1
#

pLDDT: mean 88.76, std 7.88, range [55.66, 97.69]

Secondary structure (DSSP, 8-state):
-HHHHHHHHHHHHTTHHHHTTSHHHHHHHHHHHHTTSS--S-HHHHHHHHHHTHHHHHHHHHHHHHHHHHHHHHHHT----

Sequence (81 aa):
PPRYRYMFPFMIVGDWLGSYKIINKTELALSRMSKRTSLPPESNFAKETLITNYNLYENYFFDFMPQIIEMVENKFDIKIY

Foldseek 3Di:
DVVCVVCVVVCVVVVLVVQVVDLVSVLVVLCVVVVPDVRPNPSVVVSVVCVVCVVVVVVVCVVCVVVVQVVCCVVVVDHPD